Protein AF-A0A3B1CI39-F1 (afdb_monomer)

Structure (mmCIF, N/CA/C/O backbone):
data_AF-A0A3B1CI39-F1
#
_entry.id   AF-A0A3B1CI39-F1
#
loop_
_atom_site.group_PDB
_atom_site.id
_atom_site.type_symbol
_atom_site.label_atom_id
_atom_site.label_alt_id
_atom_site.label_comp_id
_atom_site.label_asym_id
_atom_site.label_entity_id
_atom_site.label_seq_id
_atom_site.pdbx_PDB_ins_code
_atom_site.Cartn_x
_atom_site.Cartn_y
_atom_site.Cartn_z
_atom_site.occupancy
_atom_site.B_iso_or_equiv
_atom_site.auth_seq_id
_atom_site.auth_comp_id
_atom_site.auth_asym_id
_atom_site.auth_atom_id
_atom_site.pdbx_PDB_model_num
ATOM 1 N N . MET A 1 1 ? -13.543 -8.362 20.865 1.00 55.19 1 MET A N 1
ATOM 2 C CA . MET A 1 1 ? -12.172 -7.814 20.753 1.00 55.19 1 MET A CA 1
ATOM 3 C C . MET A 1 1 ? -12.108 -6.478 21.480 1.00 55.19 1 MET A C 1
ATOM 5 O O . MET A 1 1 ? -13.077 -5.735 21.404 1.00 55.19 1 MET A O 1
ATOM 9 N N . ASP A 1 2 ? -11.009 -6.169 22.175 1.00 73.50 2 ASP A N 1
ATOM 10 C CA . ASP A 1 2 ? -10.818 -4.855 22.810 1.00 73.50 2 ASP A CA 1
ATOM 11 C C . ASP A 1 2 ? -10.821 -3.730 21.769 1.00 73.50 2 ASP A C 1
ATOM 13 O O . ASP A 1 2 ? -10.109 -3.808 20.765 1.00 73.50 2 ASP A O 1
ATOM 17 N N . LYS A 1 3 ? -11.568 -2.651 22.035 1.00 68.25 3 LYS A N 1
ATOM 18 C CA . LYS A 1 3 ? -11.632 -1.452 21.173 1.00 68.25 3 LYS A CA 1
ATOM 19 C C . LYS A 1 3 ? -10.240 -0.889 20.850 1.00 68.25 3 LYS A C 1
ATOM 21 O O . LYS A 1 3 ? -9.991 -0.450 19.732 1.00 68.25 3 LYS A O 1
ATOM 26 N N . GLN A 1 4 ? -9.302 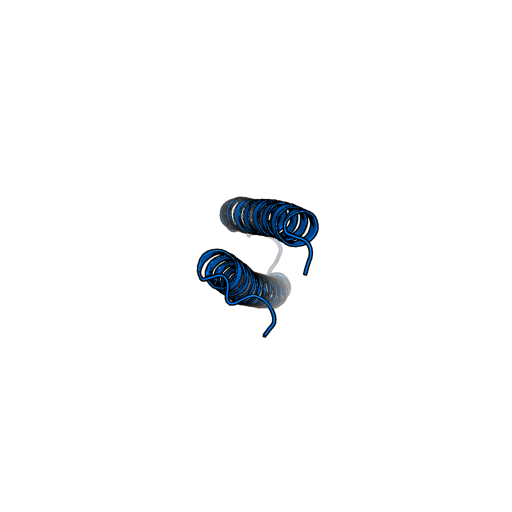-1.015 21.791 1.00 73.75 4 GLN A N 1
ATOM 27 C CA . GLN A 1 4 ? -7.906 -0.611 21.625 1.00 73.75 4 GLN A CA 1
ATOM 28 C C . GLN A 1 4 ? -7.169 -1.402 20.526 1.00 73.75 4 GLN A C 1
ATOM 30 O O . GLN A 1 4 ? -6.340 -0.845 19.807 1.00 73.75 4 GLN A O 1
ATOM 35 N N . ASN A 1 5 ? -7.477 -2.693 20.363 1.00 78.00 5 ASN A N 1
ATOM 36 C CA . ASN A 1 5 ? -6.866 -3.534 19.331 1.00 78.00 5 ASN A CA 1
ATOM 37 C C . ASN A 1 5 ? -7.405 -3.201 17.938 1.00 78.00 5 ASN A C 1
ATOM 39 O O . ASN A 1 5 ? -6.637 -3.181 16.977 1.00 78.00 5 ASN A O 1
ATOM 43 N N . ILE A 1 6 ? -8.698 -2.885 17.835 1.00 77.56 6 ILE A N 1
ATOM 44 C CA . ILE A 1 6 ? -9.327 -2.454 16.580 1.00 77.56 6 ILE A CA 1
ATOM 45 C C . ILE A 1 6 ? -8.720 -1.125 16.118 1.00 77.56 6 ILE A C 1
ATOM 47 O O . ILE A 1 6 ? -8.377 -0.967 14.947 1.00 77.56 6 ILE A O 1
ATOM 51 N N . GLU A 1 7 ? -8.499 -0.193 17.043 1.00 79.56 7 GLU A N 1
ATOM 52 C CA . GLU A 1 7 ? -7.916 1.109 16.725 1.00 79.56 7 GLU A CA 1
ATOM 53 C C . GLU A 1 7 ? -6.443 1.015 16.297 1.00 79.56 7 GLU A C 1
ATOM 55 O O . GLU A 1 7 ? -6.025 1.662 15.332 1.00 79.56 7 GLU A O 1
ATOM 60 N N . ASN A 1 8 ? -5.664 0.139 16.937 1.00 83.75 8 ASN A N 1
ATOM 61 C CA . ASN A 1 8 ? -4.302 -0.172 16.499 1.00 83.75 8 ASN A CA 1
ATOM 62 C C . ASN A 1 8 ? -4.285 -0.823 15.105 1.00 83.75 8 ASN A C 1
ATOM 64 O O . ASN A 1 8 ? -3.460 -0.457 14.266 1.00 83.75 8 ASN A O 1
ATOM 68 N N . MET A 1 9 ? -5.220 -1.738 14.827 1.00 81.56 9 MET A N 1
ATOM 69 C CA . MET A 1 9 ? -5.361 -2.377 13.514 1.00 81.56 9 MET A CA 1
ATOM 70 C C . MET A 1 9 ? -5.725 -1.358 12.429 1.00 81.56 9 MET A C 1
ATOM 72 O O . MET A 1 9 ? -5.120 -1.360 11.357 1.00 81.56 9 MET A O 1
ATOM 76 N N . LYS A 1 10 ? -6.654 -0.436 12.723 1.00 81.81 10 LYS A N 1
ATOM 77 C CA . LYS A 1 10 ? -7.034 0.659 11.820 1.00 81.81 10 LYS A CA 1
ATOM 78 C C . LYS A 1 10 ? -5.824 1.523 11.464 1.00 81.81 10 LYS A C 1
ATOM 80 O O . LYS A 1 10 ? -5.582 1.763 10.284 1.00 81.81 10 LYS A O 1
ATOM 85 N N . LYS A 1 11 ? -5.020 1.928 12.454 1.00 86.00 11 LYS A N 1
ATOM 86 C CA . LYS A 1 11 ? -3.786 2.702 12.218 1.00 86.00 11 LYS A CA 1
ATOM 87 C C . LYS A 1 11 ? -2.791 1.954 11.331 1.00 86.00 11 LYS A C 1
ATOM 89 O O . LYS A 1 11 ? -2.222 2.549 10.420 1.00 86.00 11 LYS A O 1
ATOM 94 N N . LEU A 1 12 ? -2.609 0.655 11.565 1.00 86.38 12 LEU A N 1
ATOM 95 C CA . LEU A 1 12 ? -1.686 -0.168 10.783 1.00 86.38 12 LEU A CA 1
ATOM 96 C C . LEU A 1 12 ? -2.150 -0.332 9.326 1.00 86.38 12 LEU A C 1
ATOM 98 O O . LEU A 1 12 ? -1.337 -0.267 8.404 1.00 86.38 12 LEU A O 1
ATOM 102 N N . LEU A 1 13 ? -3.458 -0.499 9.111 1.00 84.69 13 LEU A N 1
ATOM 103 C CA . LEU A 1 13 ? -4.062 -0.576 7.780 1.00 84.69 13 LEU A CA 1
ATOM 104 C C . LEU A 1 13 ? -3.951 0.751 7.019 1.00 84.69 13 LEU A C 1
ATOM 106 O O . LEU A 1 13 ? -3.593 0.728 5.844 1.00 84.69 13 LEU A O 1
ATOM 110 N N . ILE A 1 14 ? -4.176 1.887 7.687 1.00 85.94 14 ILE A N 1
ATOM 111 C CA . ILE A 1 14 ? -4.012 3.225 7.091 1.00 85.94 14 ILE A CA 1
ATOM 112 C C . ILE A 1 14 ? -2.555 3.454 6.671 1.00 85.94 14 ILE A C 1
ATOM 114 O O . ILE A 1 14 ? -2.291 3.788 5.515 1.00 85.94 14 ILE A O 1
ATOM 118 N N . ALA A 1 15 ? -1.599 3.182 7.564 1.00 86.56 15 ALA A N 1
ATOM 119 C CA . ALA A 1 15 ? -0.176 3.311 7.250 1.00 86.56 15 ALA A CA 1
ATOM 120 C C . ALA A 1 15 ? 0.235 2.416 6.064 1.00 86.56 15 ALA A C 1
ATOM 122 O O . ALA A 1 15 ? 1.030 2.815 5.210 1.00 86.56 15 ALA A O 1
ATOM 123 N N . ARG A 1 16 ? -0.343 1.210 5.964 1.00 82.81 16 ARG A N 1
ATOM 124 C CA . ARG A 1 16 ? -0.113 0.306 4.831 1.00 82.81 16 ARG A CA 1
ATOM 125 C C . ARG A 1 16 ? -0.734 0.830 3.536 1.00 82.81 16 ARG A C 1
ATOM 127 O O . ARG A 1 16 ? -0.076 0.747 2.502 1.00 82.81 16 ARG A O 1
ATOM 134 N N . SER A 1 17 ? -1.948 1.389 3.565 1.00 80.31 17 SER A N 1
ATOM 135 C CA . SER A 1 17 ? -2.541 2.006 2.369 1.00 80.31 17 SER A CA 1
ATOM 136 C C . SER A 1 17 ? -1.725 3.197 1.876 1.00 80.31 17 SER A C 1
ATOM 138 O O . SER A 1 17 ? -1.451 3.273 0.682 1.00 80.31 17 SER A O 1
ATOM 140 N N . 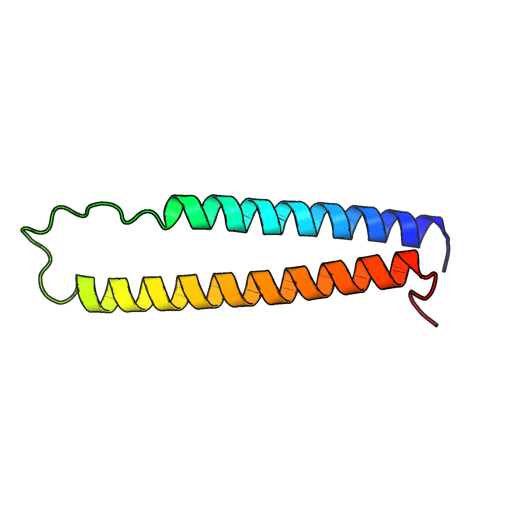GLU A 1 18 ? -1.249 4.060 2.776 1.00 83.44 18 GLU A N 1
ATOM 141 C CA . GLU A 1 18 ? -0.402 5.203 2.416 1.00 83.44 18 GLU A CA 1
ATOM 142 C C . GLU A 1 18 ? 0.930 4.748 1.805 1.00 83.44 18 GLU A C 1
ATOM 144 O O . GLU A 1 18 ? 1.372 5.290 0.791 1.00 83.44 18 GLU A O 1
ATOM 149 N N . ALA A 1 19 ? 1.555 3.706 2.363 1.00 81.25 19 ALA A N 1
ATOM 150 C CA . ALA A 1 19 ? 2.784 3.138 1.813 1.00 81.25 19 ALA A CA 1
ATOM 151 C C . ALA A 1 19 ? 2.577 2.550 0.404 1.00 81.25 19 ALA A C 1
ATOM 153 O O . ALA A 1 19 ? 3.424 2.736 -0.477 1.00 81.25 19 ALA A O 1
ATOM 154 N N . LEU A 1 20 ? 1.449 1.869 0.174 1.00 77.44 20 LEU A N 1
ATOM 155 C CA . LEU A 1 20 ? 1.088 1.316 -1.132 1.00 77.44 20 LEU A CA 1
ATOM 156 C C . LEU A 1 20 ? 0.781 2.417 -2.152 1.00 77.44 20 LEU A C 1
ATOM 158 O O . LEU A 1 20 ? 1.287 2.353 -3.274 1.00 77.44 20 LEU A O 1
ATOM 162 N N . GLU A 1 21 ? 0.023 3.446 -1.772 1.00 78.12 21 GLU A N 1
ATOM 163 C CA . GLU A 1 21 ? -0.296 4.592 -2.633 1.00 78.12 21 GLU A CA 1
ATOM 164 C C . GLU A 1 21 ? 0.959 5.414 -2.970 1.00 78.12 21 GLU A C 1
ATOM 166 O O . GLU A 1 21 ? 1.178 5.767 -4.132 1.00 78.12 21 GLU A O 1
ATOM 171 N N . ALA A 1 22 ? 1.863 5.616 -2.007 1.00 76.88 22 ALA A N 1
ATOM 172 C CA . ALA A 1 22 ? 3.166 6.231 -2.255 1.00 76.88 22 ALA A CA 1
ATOM 173 C C . ALA A 1 22 ? 4.043 5.382 -3.197 1.00 76.88 22 ALA A C 1
ATOM 175 O O . ALA A 1 22 ? 4.797 5.920 -4.010 1.00 76.88 22 ALA A O 1
ATOM 176 N N . GLY A 1 23 ? 3.952 4.051 -3.111 1.00 67.06 23 GLY A N 1
ATOM 177 C CA . GLY A 1 23 ? 4.605 3.125 -4.040 1.00 67.06 23 GLY A CA 1
ATOM 178 C C . GLY A 1 23 ? 4.041 3.201 -5.462 1.00 67.06 23 GLY A C 1
ATOM 179 O O . GLY A 1 23 ? 4.805 3.142 -6.424 1.00 67.06 23 GLY A O 1
ATOM 180 N N . VAL A 1 24 ? 2.726 3.389 -5.606 1.00 65.25 24 VAL A N 1
ATOM 181 C CA . VAL A 1 24 ? 2.066 3.601 -6.905 1.00 65.25 24 VAL A CA 1
ATOM 182 C C . VAL A 1 24 ? 2.470 4.944 -7.513 1.00 65.25 24 VAL A C 1
ATOM 184 O O . VAL A 1 24 ? 2.837 4.979 -8.684 1.00 65.25 24 VAL A O 1
ATOM 187 N N . MET A 1 25 ? 2.484 6.030 -6.731 1.00 60.78 25 MET A N 1
ATOM 188 C CA . MET A 1 25 ? 2.914 7.345 -7.225 1.00 60.78 25 MET A CA 1
ATOM 189 C C . MET A 1 25 ? 4.385 7.369 -7.657 1.00 60.78 25 MET A C 1
ATOM 191 O O . MET A 1 25 ? 4.712 7.989 -8.667 1.00 60.78 25 MET A O 1
ATOM 195 N N . ARG A 1 26 ? 5.275 6.680 -6.929 1.00 59.94 26 ARG A N 1
ATOM 196 C CA . ARG A 1 26 ? 6.685 6.542 -7.331 1.00 59.94 26 ARG A CA 1
ATOM 197 C C . ARG A 1 26 ? 6.843 5.691 -8.588 1.00 59.94 26 ARG A C 1
ATOM 199 O O . ARG A 1 26 ? 7.457 6.149 -9.541 1.00 59.94 26 ARG A O 1
ATOM 206 N N . GLY A 1 27 ? 6.197 4.525 -8.645 1.00 56.22 27 GLY A N 1
ATOM 207 C CA . GLY A 1 27 ? 6.229 3.669 -9.834 1.00 56.22 27 GLY A CA 1
ATOM 208 C C . GLY A 1 27 ? 5.627 4.321 -11.084 1.00 56.22 27 GLY A C 1
ATOM 209 O O . GLY A 1 27 ? 6.062 4.017 -12.186 1.00 56.22 27 GLY A O 1
ATOM 210 N N . ALA A 1 28 ? 4.661 5.233 -10.931 1.00 55.34 28 ALA A N 1
ATOM 211 C CA . AL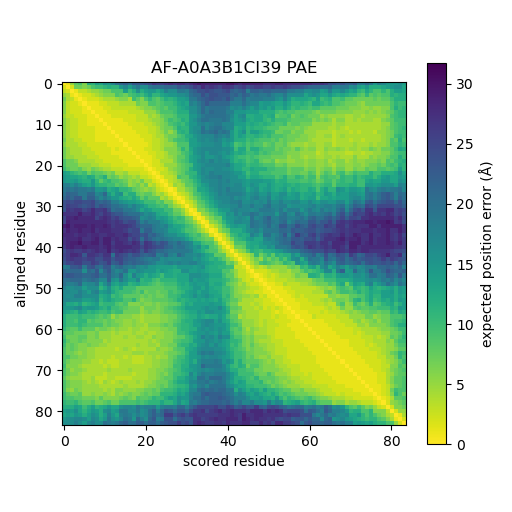A A 1 28 ? 4.113 6.015 -12.039 1.00 55.34 28 ALA A CA 1
ATOM 212 C C . ALA A 1 28 ? 5.099 7.069 -12.574 1.00 55.34 28 ALA A C 1
ATOM 214 O O . ALA A 1 28 ? 5.094 7.336 -13.771 1.00 55.34 28 ALA A O 1
ATOM 215 N N . LYS A 1 29 ? 5.957 7.636 -11.714 1.00 49.91 29 LYS A N 1
ATOM 216 C CA . LYS A 1 29 ? 7.033 8.554 -12.124 1.00 49.91 29 LYS A CA 1
ATOM 217 C C . LYS A 1 29 ? 8.221 7.818 -12.743 1.00 49.91 29 LYS A C 1
ATOM 219 O O . LYS A 1 29 ? 8.755 8.277 -13.740 1.00 49.91 29 LYS A O 1
ATOM 224 N N . ASP A 1 30 ? 8.575 6.646 -12.220 1.00 49.09 30 ASP A N 1
ATOM 225 C CA . ASP A 1 30 ? 9.632 5.797 -12.796 1.00 49.09 30 ASP A CA 1
ATOM 226 C C . ASP A 1 30 ? 9.190 5.084 -14.092 1.00 49.09 30 ASP A C 1
ATOM 228 O O . ASP A 1 30 ? 10.010 4.514 -14.809 1.00 49.09 30 ASP A O 1
ATOM 232 N N . ALA A 1 31 ? 7.887 5.103 -14.398 1.00 47.66 31 ALA A N 1
ATOM 233 C CA . ALA A 1 31 ? 7.324 4.625 -15.658 1.00 47.66 31 ALA A CA 1
ATOM 234 C C . ALA A 1 31 ? 7.362 5.678 -16.780 1.00 47.66 31 ALA A C 1
ATOM 236 O O . ALA A 1 31 ? 6.948 5.365 -17.900 1.00 47.66 31 ALA A O 1
ATOM 237 N N . GLU A 1 32 ? 7.861 6.897 -16.526 1.00 43.53 32 GLU A N 1
ATOM 238 C CA . GLU A 1 32 ? 8.286 7.761 -17.625 1.00 43.53 32 GLU A CA 1
ATOM 239 C C . GLU A 1 32 ? 9.424 7.046 -18.361 1.00 43.53 32 GLU A C 1
ATOM 241 O O . GLU A 1 32 ? 10.431 6.686 -17.744 1.00 43.53 32 GLU A O 1
ATOM 246 N N . PRO A 1 33 ? 9.267 6.763 -19.664 1.00 44.97 33 PRO A N 1
ATOM 247 C CA . PRO A 1 33 ? 10.265 6.026 -20.406 1.00 44.97 33 PRO A CA 1
ATOM 248 C C . PRO A 1 33 ? 11.537 6.863 -20.403 1.00 44.97 33 PRO A C 1
ATOM 250 O O . PRO A 1 33 ? 11.612 7.893 -21.072 1.00 44.97 33 PRO A O 1
ATOM 253 N N . VAL A 1 34 ? 12.542 6.417 -19.647 1.00 48.50 34 VAL A N 1
ATOM 254 C CA . VAL A 1 34 ? 13.918 6.873 -19.821 1.00 48.50 34 VAL A CA 1
ATOM 255 C C . VAL A 1 34 ? 14.190 6.780 -21.316 1.00 48.50 34 VAL A C 1
ATOM 257 O O . VAL A 1 34 ? 14.158 5.687 -21.887 1.00 48.50 34 VAL A O 1
ATOM 260 N N . ILE A 1 35 ? 14.366 7.939 -21.955 1.00 46.50 35 ILE A N 1
ATOM 261 C CA . ILE A 1 35 ? 14.727 8.068 -23.364 1.00 46.50 35 ILE A CA 1
ATOM 262 C C . ILE A 1 35 ? 16.124 7.463 -23.478 1.00 46.50 35 ILE A C 1
ATOM 264 O O . ILE A 1 35 ? 17.143 8.125 -23.302 1.00 46.50 35 ILE A O 1
ATOM 268 N N . LEU A 1 36 ? 16.154 6.145 -23.649 1.00 46.94 36 LEU A N 1
ATOM 269 C CA . LEU A 1 36 ? 17.361 5.357 -23.775 1.00 46.94 36 LEU A CA 1
ATOM 270 C C . LEU A 1 36 ? 17.873 5.612 -25.192 1.00 46.94 36 LEU A C 1
ATOM 272 O O . LEU A 1 36 ? 17.301 5.104 -26.158 1.00 46.94 36 LEU A O 1
ATOM 276 N N . ASP A 1 37 ? 18.889 6.468 -25.298 1.00 48.03 37 ASP A N 1
ATOM 277 C CA . ASP A 1 37 ? 19.531 6.870 -26.548 1.00 48.03 37 ASP A CA 1
ATOM 278 C C . ASP A 1 37 ? 19.875 5.632 -27.396 1.00 48.03 37 ASP A C 1
ATOM 280 O O . ASP A 1 37 ? 20.688 4.770 -27.043 1.00 48.03 37 ASP A O 1
ATOM 284 N N . GLN A 1 38 ? 19.127 5.484 -28.487 1.00 51.44 38 GLN A N 1
ATOM 285 C CA . GLN A 1 38 ? 18.816 4.205 -29.115 1.00 51.44 38 GLN A CA 1
ATOM 286 C C . GLN A 1 38 ? 19.791 3.857 -30.244 1.00 51.44 38 GLN A C 1
ATOM 288 O O . GLN A 1 38 ? 19.403 3.255 -31.242 1.00 51.44 38 GLN A O 1
ATOM 293 N N . GLN A 1 39 ? 21.069 4.221 -30.113 1.00 55.19 39 GLN A N 1
ATOM 294 C CA . GLN A 1 39 ? 22.042 3.975 -31.183 1.00 55.19 39 GLN A CA 1
ATOM 295 C C . GLN A 1 39 ? 22.863 2.685 -31.032 1.00 55.19 39 GLN A C 1
ATOM 297 O O . GLN A 1 39 ? 23.525 2.295 -31.991 1.00 55.19 39 GLN A O 1
ATOM 302 N N . LYS A 1 40 ? 22.821 1.972 -29.892 1.00 49.66 40 LYS A N 1
ATOM 303 C CA . LYS A 1 40 ? 23.679 0.775 -29.697 1.00 49.66 40 LYS A CA 1
ATOM 304 C C . LYS A 1 40 ? 23.031 -0.503 -29.154 1.00 49.66 40 LYS A C 1
ATOM 306 O O . LYS A 1 40 ? 23.721 -1.514 -29.083 1.00 49.66 40 LYS A O 1
ATOM 311 N N . VAL A 1 41 ? 21.736 -0.530 -28.832 1.00 52.75 41 VAL A N 1
ATOM 312 C CA . VAL A 1 41 ? 21.120 -1.681 -28.131 1.00 52.75 41 VAL A CA 1
ATOM 313 C C . VAL A 1 41 ? 19.981 -2.321 -28.940 1.00 52.75 41 VAL A C 1
ATOM 315 O O . VAL A 1 41 ? 18.810 -2.331 -28.572 1.00 52.75 41 VAL A O 1
ATOM 318 N N . GLY A 1 42 ? 20.315 -2.833 -30.126 1.00 67.56 42 GLY A N 1
ATOM 319 C CA . GLY A 1 42 ? 19.366 -3.503 -31.017 1.00 67.56 42 GLY A CA 1
ATOM 320 C C . GLY A 1 42 ? 19.116 -4.967 -30.622 1.00 67.56 42 GLY A C 1
ATOM 321 O O . GLY A 1 42 ? 20.046 -5.758 -30.547 1.00 67.56 42 GLY A O 1
ATOM 322 N N . ARG A 1 43 ? 17.840 -5.343 -30.449 1.00 58.00 43 ARG A N 1
ATOM 323 C CA . ARG A 1 43 ? 17.267 -6.694 -30.188 1.00 58.00 43 ARG A CA 1
ATOM 324 C C . ARG A 1 43 ? 17.197 -7.180 -28.734 1.00 58.00 43 ARG A C 1
ATOM 326 O O . ARG A 1 43 ? 16.091 -7.542 -28.345 1.00 58.00 43 ARG A O 1
ATOM 333 N N . ILE A 1 44 ? 18.268 -7.171 -27.938 1.00 55.78 44 ILE A N 1
ATOM 334 C CA . ILE A 1 44 ? 18.197 -7.657 -26.536 1.00 55.78 44 ILE A CA 1
ATOM 335 C C . ILE A 1 44 ? 17.337 -6.721 -25.670 1.00 55.78 44 ILE A C 1
ATOM 337 O O . ILE A 1 44 ? 16.387 -7.171 -25.033 1.00 55.78 44 ILE A O 1
ATOM 341 N N . SER A 1 45 ? 17.524 -5.404 -25.799 1.00 62.50 45 SER A N 1
ATOM 342 C CA . SER A 1 45 ? 16.756 -4.419 -25.025 1.00 62.50 45 SER A CA 1
ATOM 343 C C . SER A 1 45 ? 15.252 -4.420 -25.275 1.00 62.50 45 SER A C 1
ATOM 345 O O . SER A 1 45 ? 14.526 -3.921 -24.429 1.00 62.50 45 SER A O 1
ATOM 347 N N . ARG A 1 46 ? 14.745 -4.973 -26.390 1.00 62.00 46 ARG A N 1
ATOM 348 C CA . ARG A 1 46 ? 13.289 -5.092 -26.595 1.00 62.00 46 ARG A CA 1
ATOM 349 C C . ARG A 1 46 ? 12.678 -6.249 -25.807 1.00 62.00 46 ARG A C 1
ATOM 351 O O . ARG A 1 46 ? 11.590 -6.075 -25.274 1.00 62.00 46 ARG A O 1
ATOM 358 N N . MET A 1 47 ? 13.358 -7.394 -25.714 1.00 60.91 47 MET A N 1
ATOM 359 C CA . MET A 1 47 ? 12.883 -8.504 -24.877 1.00 60.91 47 MET A CA 1
ATOM 360 C C . MET A 1 47 ? 12.980 -8.145 -23.394 1.00 60.91 47 MET A C 1
ATOM 362 O O . MET A 1 47 ? 12.002 -8.324 -22.672 1.00 60.91 47 MET A O 1
ATOM 366 N N . ASP A 1 48 ? 14.089 -7.531 -22.979 1.00 67.31 48 ASP A N 1
ATOM 367 C CA . ASP A 1 48 ? 14.254 -7.068 -21.599 1.00 67.31 48 ASP A CA 1
ATOM 368 C C . ASP A 1 48 ? 13.246 -5.961 -21.261 1.00 67.31 48 ASP A C 1
ATOM 370 O O . ASP A 1 48 ? 12.623 -6.002 -20.203 1.00 67.31 48 ASP A O 1
ATOM 374 N N . ALA A 1 49 ? 12.992 -5.017 -22.178 1.00 67.44 49 ALA A N 1
ATOM 375 C CA . ALA A 1 49 ? 11.972 -3.986 -21.976 1.00 67.44 49 ALA A CA 1
ATOM 376 C C . ALA A 1 49 ? 10.558 -4.574 -21.859 1.00 67.44 49 ALA A C 1
ATOM 378 O O . ALA A 1 49 ? 9.795 -4.144 -20.998 1.00 67.44 49 ALA A O 1
ATOM 379 N N . MET A 1 50 ? 10.205 -5.579 -22.670 1.00 69.75 50 MET A N 1
ATOM 380 C CA . MET A 1 50 ? 8.916 -6.270 -22.545 1.00 69.75 50 MET A CA 1
ATOM 381 C C . MET A 1 50 ? 8.801 -7.025 -21.217 1.00 69.75 50 MET A C 1
ATOM 383 O O . MET A 1 50 ? 7.744 -6.994 -20.588 1.00 69.75 50 MET A O 1
ATOM 387 N N . GLN A 1 51 ? 9.877 -7.672 -20.763 1.00 71.88 51 GLN A N 1
ATOM 388 C CA . GLN A 1 51 ? 9.902 -8.369 -19.478 1.00 71.88 51 GLN A CA 1
ATOM 389 C C . GLN A 1 51 ? 9.773 -7.389 -18.304 1.00 71.88 51 GLN A C 1
ATOM 391 O O . GLN A 1 51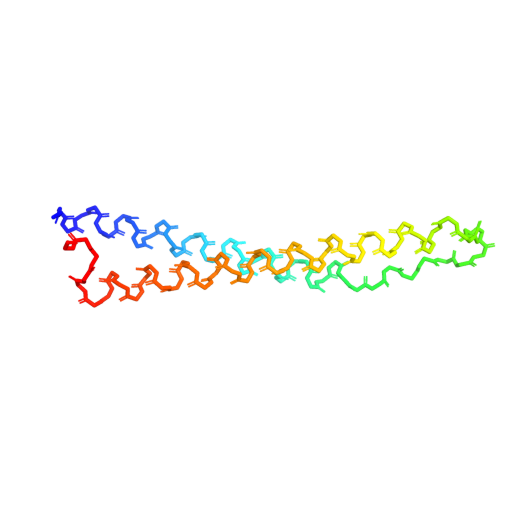 ? 8.972 -7.622 -17.400 1.00 71.88 51 GLN A O 1
ATOM 396 N N . VAL A 1 52 ? 10.478 -6.255 -18.349 1.00 73.62 52 VAL A N 1
ATOM 397 C CA . VAL A 1 52 ? 10.364 -5.171 -17.361 1.00 73.62 52 VAL A CA 1
ATOM 398 C C . VAL A 1 52 ? 8.955 -4.576 -17.360 1.00 73.62 52 VAL A C 1
ATOM 400 O O . VAL A 1 52 ? 8.377 -4.369 -16.292 1.00 73.62 52 VAL A O 1
ATOM 403 N N . GLN A 1 53 ? 8.352 -4.365 -18.533 1.00 72.19 53 GLN A N 1
ATOM 404 C CA . GLN A 1 53 ? 6.980 -3.873 -18.649 1.00 72.19 53 GLN A CA 1
ATOM 405 C C . GLN A 1 53 ? 5.968 -4.873 -18.072 1.00 72.19 53 GLN A C 1
ATOM 407 O O . GLN A 1 53 ? 5.075 -4.474 -17.325 1.00 72.19 53 GLN A O 1
ATOM 412 N N . ALA A 1 54 ? 6.124 -6.169 -18.358 1.00 75.31 54 ALA A N 1
ATOM 413 C CA . ALA A 1 54 ? 5.270 -7.224 -17.815 1.00 75.31 54 ALA A CA 1
ATOM 414 C C . ALA A 1 54 ? 5.403 -7.342 -16.287 1.00 75.31 54 ALA A C 1
ATOM 416 O O . ALA A 1 54 ? 4.398 -7.435 -15.583 1.00 75.31 54 ALA A O 1
ATOM 417 N N . MET A 1 55 ? 6.629 -7.267 -15.757 1.00 74.88 55 MET A N 1
ATOM 418 C CA . MET A 1 55 ? 6.883 -7.248 -14.313 1.00 74.88 55 MET A CA 1
ATOM 419 C C . MET A 1 55 ? 6.294 -6.002 -13.641 1.00 74.88 55 MET A C 1
ATOM 421 O O . MET A 1 55 ? 5.685 -6.110 -12.575 1.00 74.88 55 MET A O 1
ATOM 425 N N . SER A 1 56 ? 6.427 -4.826 -14.260 1.00 73.81 56 SER A N 1
ATOM 426 C CA . SER A 1 56 ? 5.832 -3.578 -13.768 1.00 73.81 56 SER A CA 1
ATOM 427 C C . SER A 1 56 ? 4.300 -3.657 -13.744 1.00 73.81 56 SER A C 1
ATOM 429 O O . SER A 1 56 ? 3.679 -3.349 -12.723 1.00 73.81 56 SER A O 1
ATOM 431 N N . ALA A 1 57 ? 3.685 -4.171 -14.814 1.00 76.19 57 ALA A N 1
ATOM 432 C CA . ALA A 1 57 ? 2.240 -4.379 -14.899 1.00 76.19 57 ALA A CA 1
ATOM 433 C C . ALA A 1 57 ? 1.725 -5.350 -13.823 1.00 76.19 57 ALA A C 1
ATOM 435 O O . ALA A 1 57 ? 0.741 -5.055 -13.143 1.00 76.19 57 ALA A O 1
ATOM 436 N N . GLU A 1 58 ? 2.415 -6.472 -13.611 1.00 81.69 58 GLU A N 1
ATOM 437 C CA . GLU A 1 58 ? 2.060 -7.445 -12.574 1.00 81.69 58 GLU A CA 1
ATOM 438 C C . GLU A 1 58 ? 2.244 -6.869 -11.160 1.00 81.69 58 GLU A C 1
ATOM 440 O O . GLU A 1 58 ? 1.398 -7.064 -10.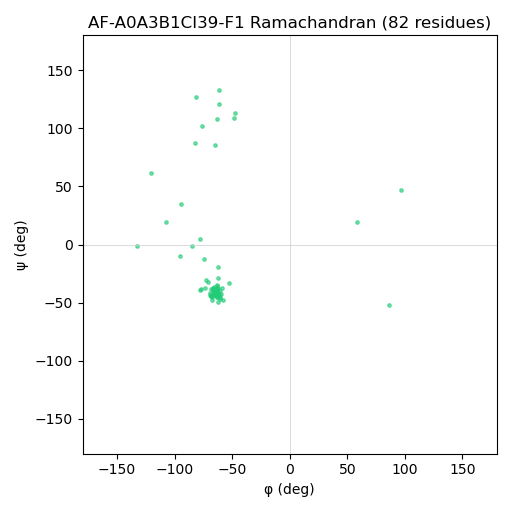286 1.00 81.69 58 GLU A O 1
ATOM 445 N N . THR A 1 59 ? 3.296 -6.081 -10.931 1.00 78.12 59 THR A N 1
ATOM 446 C CA . THR A 1 59 ? 3.506 -5.399 -9.644 1.00 78.12 59 THR A CA 1
ATOM 447 C C . THR A 1 59 ? 2.397 -4.377 -9.371 1.00 78.12 59 THR A C 1
ATOM 449 O O . THR A 1 59 ? 1.878 -4.310 -8.255 1.00 78.12 59 THR A O 1
ATOM 452 N N . ASN A 1 60 ? 1.975 -3.621 -10.389 1.00 78.25 60 ASN A N 1
ATOM 453 C CA . ASN A 1 60 ? 0.841 -2.700 -10.291 1.00 78.25 60 ASN A CA 1
ATOM 454 C C . ASN A 1 60 ? -0.469 -3.445 -9.991 1.00 78.25 60 ASN A C 1
ATOM 456 O O . ASN A 1 60 ? -1.224 -3.022 -9.115 1.00 78.25 60 ASN A O 1
ATOM 460 N N . ARG A 1 61 ? -0.713 -4.584 -10.652 1.00 83.06 61 ARG A N 1
ATOM 461 C CA . ARG A 1 61 ? -1.890 -5.430 -10.410 1.00 83.0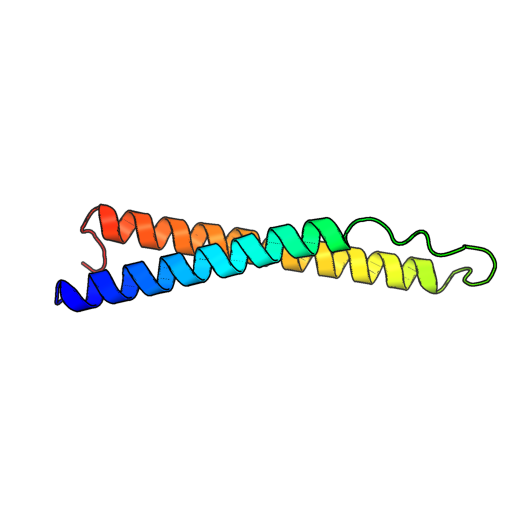6 61 ARG A CA 1
ATOM 462 C C . ARG A 1 61 ? -1.939 -5.947 -8.973 1.00 83.06 61 ARG A C 1
ATOM 464 O O . ARG A 1 61 ? -2.980 -5.844 -8.326 1.00 83.06 61 ARG A O 1
ATOM 471 N N . ARG A 1 62 ? -0.822 -6.463 -8.453 1.00 84.06 62 ARG A N 1
ATOM 472 C CA . ARG A 1 62 ? -0.723 -6.940 -7.063 1.00 84.06 62 ARG A CA 1
ATOM 473 C C . ARG A 1 62 ? -0.980 -5.823 -6.060 1.00 84.06 62 ARG A C 1
ATOM 475 O O . ARG A 1 62 ? -1.777 -6.015 -5.146 1.00 84.06 62 ARG A O 1
ATOM 482 N N . ARG A 1 63 ? -0.385 -4.642 -6.272 1.00 80.50 63 ARG A N 1
ATOM 483 C CA . ARG A 1 63 ? -0.634 -3.467 -5.420 1.00 80.50 63 ARG A CA 1
ATOM 484 C C . ARG A 1 63 ? -2.104 -3.045 -5.433 1.00 80.50 63 ARG A C 1
ATOM 486 O O . ARG A 1 63 ? -2.638 -2.721 -4.380 1.00 80.50 63 ARG A O 1
ATOM 493 N N . ALA A 1 64 ? -2.774 -3.088 -6.586 1.00 81.38 64 ALA A N 1
ATOM 494 C CA . ALA A 1 64 ? -4.197 -2.762 -6.679 1.00 81.38 64 ALA A CA 1
ATOM 495 C C . ALA A 1 64 ? -5.081 -3.748 -5.891 1.00 81.38 64 ALA A C 1
ATOM 497 O O . ALA A 1 64 ? -5.993 -3.325 -5.182 1.00 81.38 64 ALA A O 1
ATOM 498 N N . ILE A 1 65 ? -4.787 -5.051 -5.973 1.00 87.56 65 ILE A N 1
ATOM 499 C CA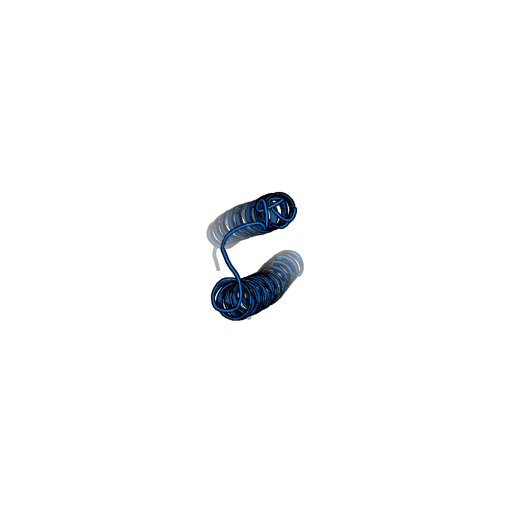 . ILE A 1 65 ? -5.487 -6.091 -5.200 1.00 87.56 65 ILE A CA 1
ATOM 500 C C . ILE A 1 65 ? -5.272 -5.883 -3.697 1.00 87.56 65 ILE A C 1
ATOM 502 O O . ILE A 1 65 ? -6.223 -5.941 -2.920 1.00 87.56 65 ILE A O 1
ATOM 506 N N . GLU A 1 66 ? -4.035 -5.607 -3.286 1.00 85.88 66 GLU A N 1
ATOM 507 C CA . GLU A 1 66 ? -3.698 -5.363 -1.884 1.00 85.88 66 GLU A CA 1
ATOM 508 C C . GLU A 1 66 ? -4.404 -4.114 -1.339 1.00 85.88 66 GLU A C 1
ATOM 510 O O . GLU A 1 66 ? -4.979 -4.155 -0.253 1.00 85.88 66 GLU A O 1
ATOM 515 N N . LEU A 1 67 ? -4.448 -3.032 -2.121 1.00 83.38 67 LEU A N 1
ATOM 516 C CA . LEU A 1 67 ? -5.167 -1.813 -1.760 1.00 83.38 67 LEU A CA 1
ATOM 517 C C . LEU A 1 67 ? -6.674 -2.068 -1.607 1.00 83.38 67 LEU A C 1
ATOM 519 O O . LEU A 1 67 ? -7.284 -1.587 -0.654 1.00 83.38 67 LEU A O 1
ATOM 523 N N . ALA A 1 68 ? -7.273 -2.854 -2.507 1.00 85.69 68 ALA A N 1
ATOM 524 C CA . ALA A 1 68 ? -8.677 -3.243 -2.402 1.00 85.69 68 ALA A CA 1
ATOM 525 C C . ALA A 1 68 ? -8.948 -4.072 -1.134 1.00 85.69 68 ALA A C 1
ATOM 527 O O . ALA A 1 68 ? -9.934 -3.826 -0.440 1.00 85.69 68 ALA A O 1
ATOM 528 N N . ALA A 1 69 ? -8.053 -5.002 -0.786 1.00 85.94 69 ALA A N 1
ATOM 529 C CA . ALA A 1 69 ? -8.163 -5.798 0.435 1.00 85.94 69 ALA A CA 1
ATOM 530 C C . ALA A 1 69 ? -8.041 -4.939 1.707 1.00 85.94 69 ALA A C 1
ATOM 532 O O . ALA A 1 69 ? -8.832 -5.106 2.635 1.00 85.94 69 ALA A O 1
ATOM 533 N N . VAL A 1 70 ? -7.099 -3.988 1.742 1.00 84.94 70 VAL A N 1
ATOM 534 C CA . VAL A 1 70 ? -6.936 -3.044 2.862 1.00 84.94 70 VAL A CA 1
ATOM 535 C C . VAL A 1 70 ? -8.172 -2.154 3.014 1.00 84.94 70 VAL A C 1
ATOM 537 O O . VAL A 1 70 ? -8.661 -1.982 4.129 1.00 84.94 70 VAL A O 1
ATOM 540 N N . ARG A 1 71 ? -8.727 -1.643 1.908 1.00 85.31 71 ARG A N 1
ATOM 541 C CA . ARG A 1 71 ? -9.965 -0.844 1.923 1.00 85.31 71 ARG A CA 1
ATOM 542 C C . ARG A 1 71 ? -11.158 -1.647 2.437 1.00 85.31 71 ARG A C 1
ATOM 544 O O . ARG A 1 71 ? -11.875 -1.162 3.304 1.00 85.31 71 ARG A O 1
ATOM 551 N N . ALA A 1 72 ? -11.322 -2.889 1.981 1.00 85.25 72 ALA A N 1
ATOM 552 C CA . ALA A 1 72 ? -12.371 -3.774 2.483 1.00 85.25 72 ALA A CA 1
ATOM 553 C C . ALA A 1 72 ? -12.204 -4.083 3.983 1.00 85.25 72 ALA A C 1
ATOM 555 O O . ALA A 1 72 ? -13.190 -4.153 4.713 1.00 85.25 72 ALA A O 1
ATOM 556 N N . ALA A 1 73 ? -10.966 -4.244 4.463 1.00 82.44 73 ALA A N 1
ATOM 557 C CA . ALA A 1 73 ? -10.693 -4.430 5.886 1.00 82.44 73 ALA A CA 1
ATOM 558 C C . ALA A 1 73 ? -11.056 -3.180 6.707 1.00 82.44 73 ALA A C 1
ATOM 560 O O . ALA A 1 73 ? -11.701 -3.307 7.744 1.00 82.44 73 ALA A O 1
ATOM 561 N N . LEU A 1 74 ? -10.710 -1.982 6.226 1.00 82.75 74 LEU A N 1
ATOM 562 C CA . LEU A 1 74 ? -11.096 -0.718 6.862 1.00 82.75 74 LEU A CA 1
ATOM 563 C C . LEU A 1 74 ? -12.619 -0.538 6.907 1.00 82.75 74 LEU A C 1
ATOM 565 O O . LEU A 1 74 ? -13.150 -0.180 7.953 1.00 82.75 74 LEU A O 1
ATOM 569 N N . GLU A 1 75 ? -13.327 -0.852 5.821 1.00 83.00 75 GLU A N 1
ATOM 570 C CA . GLU A 1 75 ? -14.791 -0.761 5.772 1.00 83.00 75 GLU A CA 1
ATOM 571 C C . GLU A 1 75 ? -15.463 -1.722 6.768 1.00 83.00 75 GLU A C 1
ATOM 573 O O . GLU A 1 75 ? -16.433 -1.355 7.429 1.00 83.00 75 GLU A O 1
ATOM 578 N N . ARG A 1 76 ? -14.922 -2.936 6.936 1.00 82.06 76 ARG A N 1
ATOM 579 C CA . ARG A 1 76 ? -15.393 -3.892 7.955 1.00 82.06 76 ARG A CA 1
ATOM 580 C C . ARG A 1 76 ? -15.142 -3.398 9.382 1.00 82.06 76 ARG A C 1
ATOM 582 O O . ARG A 1 76 ? -15.980 -3.627 10.245 1.00 82.06 76 ARG A O 1
ATOM 589 N N . ILE A 1 77 ? -14.021 -2.709 9.626 1.00 76.38 77 ILE A N 1
ATOM 590 C CA . ILE A 1 77 ? -13.748 -2.049 10.915 1.00 76.38 77 ILE A CA 1
ATOM 591 C C . ILE A 1 77 ? -14.767 -0.935 11.175 1.00 76.38 77 ILE A C 1
ATOM 593 O O . ILE A 1 77 ? -15.250 -0.807 12.294 1.00 76.38 77 ILE A O 1
ATOM 597 N N . GLU A 1 78 ? -15.111 -0.138 10.163 1.00 74.00 78 GLU A N 1
ATOM 598 C CA . GLU A 1 78 ? -16.066 0.969 10.316 1.00 74.00 78 GLU A CA 1
ATOM 599 C C . GLU A 1 78 ? -17.513 0.511 10.483 1.00 74.00 78 GLU A C 1
ATOM 601 O O . GLU A 1 78 ? -18.281 1.168 11.182 1.00 74.00 78 GLU A O 1
ATOM 606 N N . LYS A 1 79 ? -17.880 -0.629 9.893 1.00 75.38 79 LYS A N 1
ATOM 607 C CA . LYS A 1 79 ? -19.200 -1.249 10.070 1.00 75.38 79 LYS A CA 1
ATOM 608 C C . LYS A 1 79 ? -19.361 -2.000 11.399 1.00 75.38 79 LYS A C 1
ATOM 610 O O . LYS A 1 79 ? -20.403 -2.612 11.600 1.00 75.38 79 LYS A O 1
ATOM 615 N N . ASP A 1 80 ? -18.364 -1.942 12.288 1.00 63.66 80 ASP A N 1
ATOM 616 C CA . ASP A 1 80 ? -18.320 -2.675 13.567 1.00 63.66 80 ASP A CA 1
ATOM 617 C C . ASP A 1 80 ? -18.428 -4.210 13.386 1.00 63.66 80 ASP A C 1
ATOM 619 O O . ASP A 1 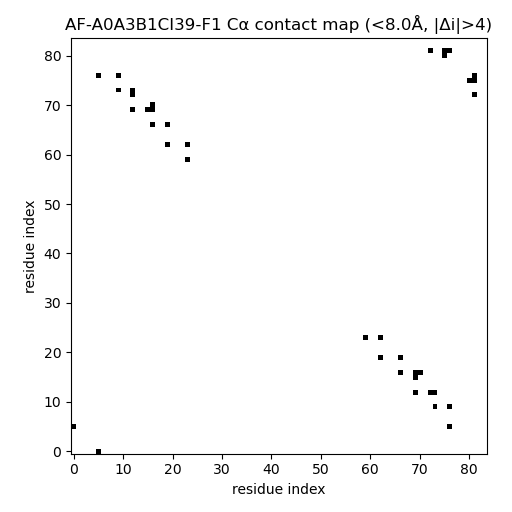80 ? -18.720 -4.953 14.319 1.00 63.66 80 ASP A O 1
ATOM 623 N N . ASP A 1 81 ? -18.150 -4.692 12.168 1.00 59.78 81 ASP A N 1
ATOM 624 C CA . ASP A 1 81 ? -18.328 -6.081 11.714 1.00 59.78 81 ASP A CA 1
ATOM 625 C C . ASP A 1 81 ? -16.970 -6.797 11.567 1.00 59.78 81 ASP A C 1
ATOM 627 O O . ASP A 1 81 ? -16.798 -7.788 10.851 1.00 59.78 81 ASP A O 1
ATOM 631 N N . TYR A 1 82 ? -15.936 -6.255 12.219 1.00 48.66 82 TYR A N 1
ATOM 632 C CA . TYR A 1 82 ? -14.605 -6.845 12.211 1.00 48.66 82 TYR A CA 1
ATOM 633 C C . TYR A 1 82 ? -14.516 -7.970 13.244 1.00 48.66 82 TYR A C 1
ATOM 635 O O . TYR A 1 82 ? -14.085 -7.769 1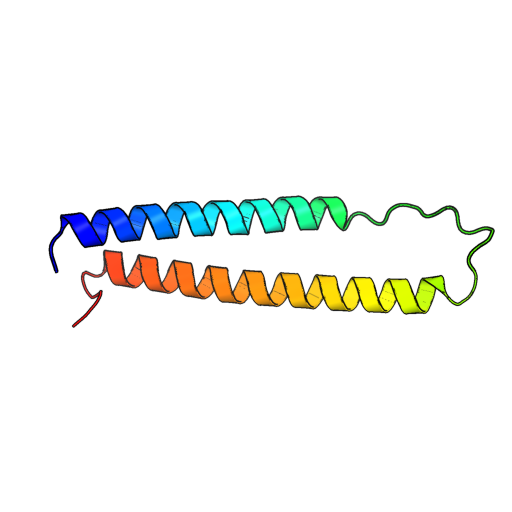4.380 1.00 48.66 82 TYR A O 1
ATOM 643 N N . GLY A 1 83 ? -14.890 -9.174 12.811 1.00 53.84 83 GLY A N 1
ATOM 644 C CA . GLY A 1 83 ? -14.641 -10.416 13.544 1.00 53.84 83 GLY A CA 1
ATOM 645 C C . GLY A 1 83 ? -15.797 -10.929 14.400 1.00 53.84 83 GLY A C 1
ATOM 646 O O . GLY A 1 83 ? -15.550 -11.313 15.545 1.00 53.84 83 GLY A O 1
ATOM 647 N N . TYR A 1 84 ? -17.016 -10.970 13.851 1.00 46.00 84 TYR A N 1
ATOM 648 C CA . TYR A 1 84 ? -17.994 -11.981 14.277 1.00 46.00 84 TYR A CA 1
ATOM 649 C C . TYR A 1 84 ? -17.568 -13.388 13.840 1.00 46.00 84 TYR A C 1
ATOM 651 O O . TYR A 1 84 ? -16.933 -13.510 12.764 1.00 46.00 84 TYR A O 1
#

Organism: NCBI:txid652676

Foldseek 3Di:
DDPVVLVVVLVVLVVVLVVLVVVVVVLVVVPPPPPPPPDPDPDPVVVVVVVVVVVSVVVVVVSVVSNVVSVVQNVCSVVVNNPD

pLDDT: mean 70.35, std 13.44, range [43.53, 87.56]

Mean predicted aligned error: 11.65 Å

Solvent-accessible surface area (backbone atoms only — not comparable to full-atom values): 4939 Å² total; per-residue (Å²): 131,62,69,70,57,53,53,53,49,51,53,53,46,51,55,48,47,52,53,50,52,53,50,50,58,50,53,58,58,70,61,52,77,75,83,67,82,80,82,81,66,80,68,62,55,57,56,53,48,51,50,50,50,51,52,49,52,51,52,52,50,53,50,53,53,51,47,52,52,45,51,54,50,51,50,30,53,74,68,74,57,68,76,124

Secondary structure (DSSP, 8-state):
--HHHHHHHHHHHHHHHHHHHHHHHHHHHHTS-----TTS--SHHHHHHHHHHHHHHHHHHHHHHHHHHHHHHHHHHHTT-TT-

Sequence (84 aa):
MDKQNIENMKKLLIARSEALEAGVMRGAKDAEPVILDQQKVGRISRMDAMQVQAMSAETNRRRAIELAAVRAALERIEKDDYGY

Radius of gyration: 19.38 Å; Cα contacts (8 Å, |Δi|>4): 19; chains: 1; bounding box: 43×20×54 Å

Nearest PDB structures (foldseek):
  8t1i-assembly1_Q  TM=4.330E-01  e=5.613E+00  Mus musculus